Protein AF-A0A3C1IGF1-F1 (afdb_monomer_lite)

Radius of gyration: 23.0 Å; chains: 1; bounding box: 52×40×57 Å

pLDDT: mean 87.88, std 6.23, range [55.78, 95.88]

Foldseek 3Di:
DDPDDPVVVVVVVVVVVVVVVVVVVVVVVVCVVVVVVVVLLVVLQVVCVVVVNDDPPDDSVVSCVPDDFWDADPVVRDTDPPDDSSPDDPLVLQVDPVNWDADPDCPPPSRID

Sequence (113 aa):
MPVDSTPKTIFVAVALCLFCSMIVASAAVSLRPTQGANKLRDKQVNILQVAGLYEQGVDVGTVFASFEPRIVDMKTGTFTDVFDAATFDDRAAASDPELSTELKDDPALIGRQ

Structure (mmCIF, N/CA/C/O backbone):
data_AF-A0A3C1IGF1-F1
#
_entry.id   AF-A0A3C1IGF1-F1
#
loop_
_atom_site.group_PDB
_atom_site.id
_atom_site.type_symbol
_atom_site.label_atom_id
_atom_site.label_alt_id
_atom_site.label_comp_id
_atom_site.label_asym_id
_atom_site.label_entity_id
_atom_site.label_seq_id
_atom_site.pdbx_PDB_ins_code
_atom_site.Cartn_x
_atom_site.Cartn_y
_atom_site.Cartn_z
_atom_site.occupancy
_atom_site.B_iso_or_equiv
_atom_site.auth_seq_id
_atom_site.auth_comp_id
_atom_site.auth_asym_id
_atom_site.auth_atom_id
_atom_site.pdbx_PDB_model_num
ATOM 1 N N . MET A 1 1 ? 33.447 17.722 -36.309 1.00 55.78 1 MET A N 1
ATOM 2 C CA . MET A 1 1 ? 32.586 16.532 -36.492 1.00 55.78 1 MET A CA 1
ATOM 3 C C . MET A 1 1 ? 31.148 17.019 -36.575 1.00 55.78 1 MET A C 1
ATOM 5 O O . MET A 1 1 ? 30.802 17.841 -35.730 1.00 55.78 1 MET A O 1
ATOM 9 N N . PRO A 1 2 ? 30.359 16.609 -37.584 1.00 61.38 2 PRO A N 1
ATOM 10 C CA . PRO A 1 2 ? 28.977 17.060 -37.753 1.00 61.38 2 PRO A CA 1
ATOM 11 C C . PRO A 1 2 ? 28.166 16.814 -36.479 1.00 61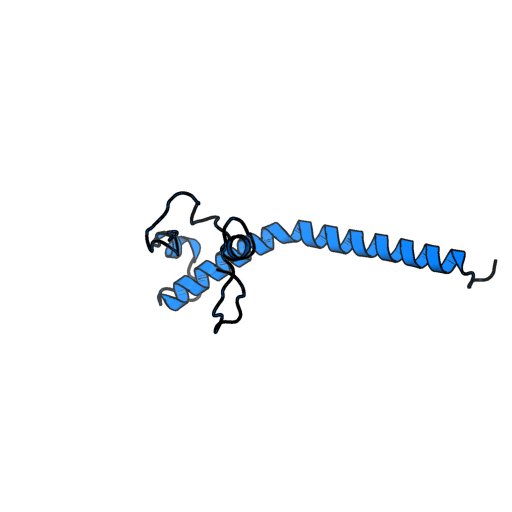.38 2 PRO A C 1
ATOM 13 O O . PRO A 1 2 ? 28.417 15.844 -35.760 1.00 61.38 2 PRO A O 1
ATOM 16 N N . VAL A 1 3 ? 27.232 17.712 -36.174 1.00 61.41 3 VAL A N 1
ATOM 17 C CA . VAL A 1 3 ? 26.367 17.586 -34.991 1.00 61.41 3 VAL A CA 1
ATOM 18 C C . VAL A 1 3 ? 25.450 16.361 -35.080 1.00 61.41 3 VAL A C 1
ATOM 20 O O . VAL A 1 3 ? 25.178 15.764 -34.041 1.00 61.41 3 VAL A O 1
ATOM 23 N N . ASP A 1 4 ? 25.126 15.930 -36.303 1.00 63.47 4 ASP A N 1
ATOM 24 C CA .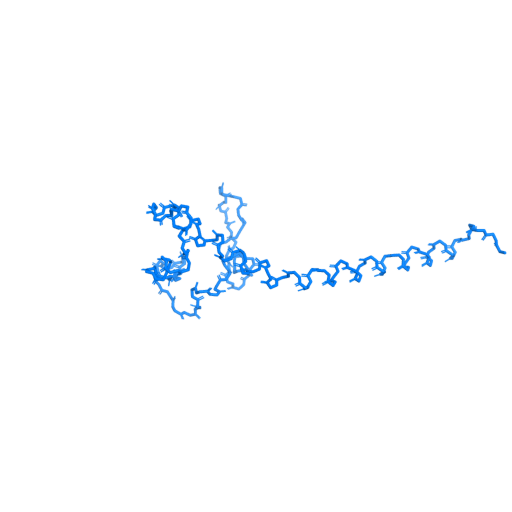 ASP A 1 4 ? 24.334 14.743 -36.623 1.00 63.47 4 ASP A CA 1
ATOM 25 C C . ASP A 1 4 ? 25.217 13.621 -37.179 1.00 63.47 4 ASP A C 1
ATOM 27 O O . ASP A 1 4 ? 25.522 13.556 -38.370 1.00 63.47 4 ASP A O 1
ATOM 31 N N . SER A 1 5 ? 25.649 12.719 -36.301 1.00 79.62 5 SER A N 1
ATOM 32 C CA . SER A 1 5 ? 26.225 11.437 -36.701 1.00 79.62 5 SER A CA 1
ATOM 33 C C . SER A 1 5 ? 25.522 10.311 -35.949 1.00 79.62 5 SER A C 1
ATOM 35 O O . SER A 1 5 ? 25.346 10.385 -34.734 1.00 79.62 5 SER A O 1
ATOM 37 N N . THR A 1 6 ? 25.134 9.248 -36.660 1.00 84.38 6 THR A N 1
ATOM 38 C CA . THR A 1 6 ? 24.439 8.071 -36.108 1.00 84.38 6 THR A CA 1
ATOM 39 C C . THR A 1 6 ? 25.028 7.549 -34.786 1.00 84.38 6 THR A C 1
ATOM 41 O O . THR A 1 6 ? 24.259 7.344 -33.845 1.00 84.38 6 THR A O 1
ATOM 44 N N . PRO A 1 7 ? 26.363 7.380 -34.634 1.00 83.62 7 PRO A N 1
ATOM 45 C CA . PRO A 1 7 ? 26.932 6.932 -33.360 1.00 83.62 7 PRO A CA 1
ATOM 46 C C . PRO A 1 7 ? 26.744 7.943 -32.220 1.00 83.62 7 PRO A C 1
ATOM 48 O O . PRO A 1 7 ? 26.546 7.542 -31.074 1.00 83.62 7 PRO A O 1
ATOM 51 N N . LYS A 1 8 ? 26.754 9.250 -32.512 1.00 84.00 8 LYS A N 1
ATOM 52 C CA . LYS A 1 8 ? 26.525 10.297 -31.510 1.00 84.00 8 LYS A CA 1
ATOM 53 C C . LYS A 1 8 ? 25.063 10.330 -31.065 1.00 84.00 8 LYS A C 1
ATOM 55 O O . LYS A 1 8 ? 24.807 10.463 -29.873 1.00 84.00 8 LYS A O 1
ATOM 60 N N . THR A 1 9 ? 24.117 10.139 -31.984 1.00 88.75 9 THR A N 1
ATOM 61 C CA . THR A 1 9 ? 22.683 10.054 -31.663 1.00 88.75 9 THR A CA 1
ATOM 62 C C . THR A 1 9 ? 22.380 8.873 -30.742 1.00 88.75 9 THR A C 1
ATOM 64 O O . THR A 1 9 ? 21.702 9.049 -29.732 1.00 88.75 9 THR A O 1
ATOM 67 N N . ILE A 1 10 ? 22.932 7.688 -31.033 1.00 91.12 10 ILE A N 1
ATOM 68 C CA . ILE A 1 10 ? 22.760 6.499 -30.180 1.00 91.12 10 ILE A CA 1
ATOM 69 C C . ILE A 1 10 ? 23.374 6.734 -28.794 1.00 91.12 10 ILE A C 1
ATOM 71 O O . ILE A 1 10 ? 22.737 6.445 -27.784 1.00 91.12 10 ILE A O 1
ATOM 75 N N . PHE A 1 11 ? 24.578 7.309 -28.729 1.00 91.69 11 PHE A N 1
ATOM 76 C CA . PHE A 1 11 ? 25.236 7.612 -27.458 1.00 91.69 11 PHE A CA 1
ATOM 77 C C . PHE A 1 11 ? 24.422 8.585 -26.592 1.00 91.69 11 PHE A C 1
ATOM 79 O O . PHE A 1 11 ? 24.220 8.329 -25.407 1.00 91.69 11 PHE A O 1
ATOM 86 N N . VAL A 1 12 ? 23.913 9.675 -27.181 1.00 92.88 12 VAL A N 1
ATOM 87 C CA . VAL A 1 12 ? 23.083 10.660 -26.466 1.00 92.88 12 VAL A CA 1
ATOM 88 C C . VAL A 1 12 ? 21.781 10.029 -25.975 1.00 92.88 12 VAL A C 1
ATOM 90 O O . VAL A 1 12 ? 21.405 10.251 -24.826 1.00 92.88 12 VAL A O 1
ATOM 93 N N . ALA A 1 13 ? 21.121 9.216 -26.804 1.00 93.31 13 ALA A N 1
ATOM 94 C CA . ALA A 1 13 ? 19.895 8.526 -26.417 1.00 93.31 13 ALA A CA 1
ATOM 95 C C . ALA A 1 13 ? 20.125 7.596 -25.215 1.00 93.31 13 ALA A C 1
ATOM 97 O O . ALA A 1 13 ? 19.410 7.694 -24.222 1.00 93.31 13 ALA A O 1
ATOM 98 N N . VAL A 1 14 ? 21.165 6.755 -25.257 1.00 94.69 14 VAL A N 1
ATOM 99 C CA . VAL A 1 14 ? 21.498 5.845 -24.149 1.00 94.69 14 VAL A CA 1
ATOM 100 C C . VAL A 1 14 ? 21.866 6.623 -22.885 1.00 94.69 14 VAL A C 1
ATOM 102 O O . VAL A 1 14 ? 21.370 6.299 -21.808 1.00 94.69 14 VAL A O 1
ATOM 105 N N . ALA A 1 15 ? 22.682 7.674 -23.001 1.00 95.31 15 ALA A N 1
ATOM 106 C CA . ALA A 1 15 ? 23.067 8.500 -21.859 1.00 95.31 15 ALA A CA 1
ATOM 107 C C . ALA A 1 15 ? 21.849 9.159 -21.190 1.00 95.31 15 ALA A C 1
ATOM 109 O O . ALA A 1 15 ? 21.727 9.127 -19.965 1.00 95.31 15 ALA A O 1
ATOM 110 N N . LEU A 1 16 ? 20.920 9.698 -21.987 1.00 95.50 16 LEU A N 1
ATOM 111 C CA . LEU A 1 16 ? 19.686 10.293 -21.480 1.00 95.50 16 LEU A CA 1
ATOM 112 C C . LEU A 1 16 ? 18.782 9.242 -20.823 1.00 95.50 16 LEU A C 1
ATOM 114 O O . LEU A 1 16 ? 18.299 9.467 -19.716 1.00 95.50 16 LEU A O 1
ATOM 118 N N . CYS A 1 17 ? 18.592 8.080 -21.457 1.00 95.44 17 CYS A N 1
ATOM 119 C CA . CYS A 1 17 ? 17.792 6.989 -20.899 1.00 95.44 17 CYS A CA 1
ATOM 120 C C . CYS A 1 17 ? 18.336 6.517 -19.546 1.00 95.44 17 CYS A C 1
ATOM 122 O O . CYS A 1 17 ? 17.569 6.365 -18.595 1.00 95.44 17 CYS A O 1
ATOM 124 N N . LEU A 1 18 ? 19.654 6.334 -19.433 1.00 95.75 18 LEU A N 1
ATOM 125 C CA . LEU A 1 18 ? 20.284 5.926 -18.17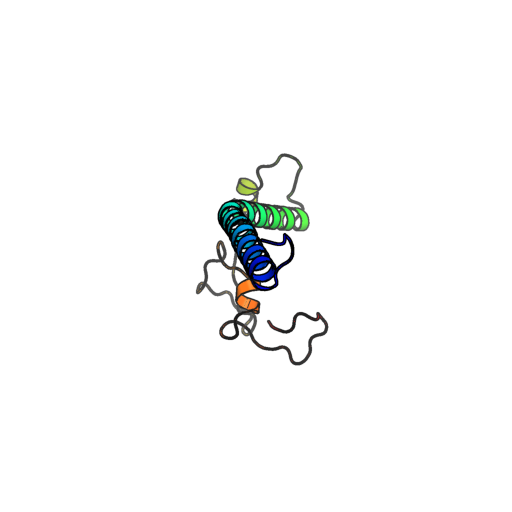9 1.00 95.75 18 LEU A CA 1
ATOM 126 C C . LEU A 1 18 ? 20.116 6.997 -17.099 1.00 95.75 18 LEU A C 1
ATOM 128 O O . LEU A 1 18 ? 19.668 6.678 -15.999 1.00 95.75 18 LEU A O 1
ATOM 132 N N . PHE A 1 19 ? 20.382 8.262 -17.425 1.00 95.88 19 PHE A N 1
ATOM 133 C CA . PHE A 1 19 ? 20.220 9.371 -16.488 1.00 95.88 19 PHE A CA 1
ATOM 134 C C . PHE A 1 19 ? 18.777 9.502 -15.979 1.00 95.88 19 PHE A C 1
ATOM 136 O O . PHE A 1 19 ? 18.540 9.548 -14.771 1.00 95.88 19 PHE A O 1
ATOM 143 N N . CYS A 1 20 ? 17.796 9.488 -16.885 1.00 94.88 20 CYS A N 1
ATOM 144 C CA . CYS A 1 20 ? 16.385 9.564 -16.519 1.00 94.88 20 CYS A CA 1
ATOM 145 C C . CYS A 1 20 ? 15.944 8.350 -15.683 1.00 94.88 20 CYS A C 1
ATOM 147 O O . CYS A 1 20 ? 15.256 8.528 -14.678 1.00 94.88 20 CYS A O 1
ATOM 149 N N . SER A 1 21 ? 16.373 7.131 -16.038 1.00 95.88 21 SER A N 1
ATOM 150 C CA . SER A 1 21 ? 16.036 5.916 -15.277 1.00 95.88 21 SER A CA 1
ATOM 151 C C . SER A 1 21 ? 16.588 5.939 -13.847 1.00 95.88 21 SER A C 1
ATOM 153 O O . SER A 1 21 ? 15.880 5.568 -12.913 1.00 95.88 21 SER A O 1
ATOM 155 N N . MET A 1 22 ? 17.809 6.450 -13.655 1.00 94.44 22 MET A N 1
ATOM 156 C CA . MET A 1 22 ? 18.441 6.592 -12.342 1.00 94.44 22 MET A CA 1
ATOM 157 C C . MET A 1 22 ? 17.658 7.554 -11.439 1.00 94.44 22 MET A C 1
ATOM 159 O O . MET A 1 22 ? 17.421 7.262 -10.263 1.00 94.44 22 MET A O 1
ATOM 163 N N . ILE A 1 23 ? 17.215 8.689 -11.986 1.00 94.88 23 ILE A N 1
ATOM 164 C CA . ILE A 1 23 ? 16.420 9.670 -11.239 1.00 94.88 23 ILE A CA 1
ATOM 165 C C . ILE A 1 23 ? 15.063 9.075 -10.845 1.00 94.88 23 ILE A C 1
ATOM 167 O O . ILE A 1 23 ? 14.685 9.141 -9.678 1.00 94.88 23 ILE A O 1
ATOM 171 N N . VAL A 1 24 ? 14.351 8.437 -11.778 1.00 92.81 24 VAL A N 1
ATOM 172 C CA . VAL A 1 24 ? 13.036 7.834 -11.492 1.00 92.81 24 VAL A CA 1
ATOM 173 C C . VAL A 1 24 ? 13.152 6.709 -10.460 1.00 92.81 24 VAL A C 1
ATOM 175 O O . VAL A 1 24 ? 12.365 6.659 -9.514 1.00 92.81 24 VAL A O 1
ATOM 178 N N . ALA A 1 25 ? 14.155 5.836 -10.592 1.00 92.94 25 ALA A N 1
ATOM 179 C CA . ALA A 1 25 ? 14.382 4.744 -9.650 1.00 92.94 25 ALA A CA 1
ATOM 180 C C . ALA A 1 25 ? 14.706 5.256 -8.236 1.00 92.94 25 ALA A C 1
ATOM 182 O O . ALA A 1 25 ? 14.155 4.748 -7.258 1.00 92.94 25 ALA A O 1
ATOM 183 N N . SER A 1 26 ? 15.552 6.286 -8.116 1.00 91.00 26 SER A N 1
ATOM 184 C CA . SER A 1 26 ? 15.910 6.857 -6.809 1.00 91.00 26 SER A CA 1
ATOM 185 C C . SER A 1 26 ? 14.717 7.524 -6.117 1.00 91.00 26 SER A C 1
ATOM 187 O O . SER A 1 26 ? 14.463 7.249 -4.941 1.00 91.00 26 SER A O 1
ATOM 189 N N . ALA A 1 27 ? 13.920 8.310 -6.848 1.00 89.12 27 ALA A N 1
ATOM 190 C CA . ALA A 1 27 ? 12.693 8.904 -6.323 1.00 89.12 27 ALA A CA 1
ATOM 191 C C . ALA A 1 27 ? 11.697 7.831 -5.850 1.00 89.12 27 ALA A C 1
ATOM 193 O O . ALA A 1 27 ? 11.152 7.928 -4.748 1.00 89.12 27 ALA A O 1
ATOM 194 N N . ALA A 1 28 ? 11.503 6.772 -6.645 1.00 87.31 28 ALA A N 1
ATOM 195 C CA . ALA A 1 28 ? 10.592 5.685 -6.305 1.00 87.31 28 ALA A CA 1
ATOM 196 C C . ALA A 1 28 ? 10.989 4.980 -5.001 1.00 87.31 28 ALA A C 1
ATOM 198 O O . ALA A 1 28 ? 10.131 4.722 -4.163 1.00 87.31 28 ALA A O 1
ATOM 199 N N . VAL A 1 29 ? 12.275 4.685 -4.793 1.00 87.88 29 VAL A N 1
ATOM 200 C CA . VAL A 1 29 ? 12.736 4.012 -3.567 1.00 87.88 29 VAL A CA 1
ATOM 201 C C . VAL A 1 29 ? 12.629 4.929 -2.350 1.00 87.88 29 VAL A C 1
ATOM 203 O O . VAL A 1 29 ? 12.170 4.486 -1.299 1.00 87.88 29 VAL A O 1
ATOM 206 N N . SER A 1 30 ? 12.979 6.211 -2.493 1.00 88.12 30 SER A N 1
ATOM 207 C CA . SER A 1 30 ? 12.928 7.1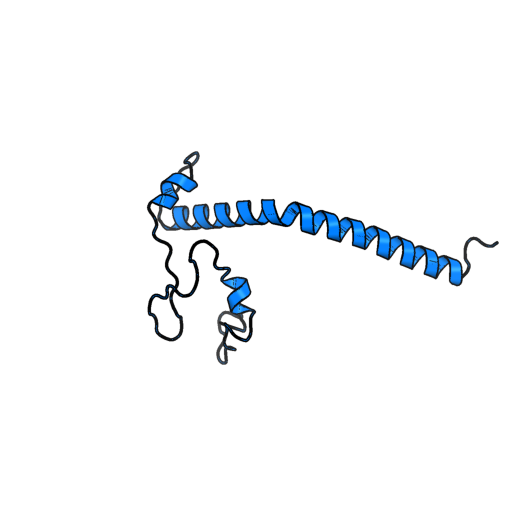67 -1.381 1.00 88.12 30 SER A CA 1
ATOM 208 C C . SER A 1 30 ? 11.505 7.456 -0.891 1.00 88.12 30 SER A C 1
ATOM 210 O O . SER A 1 30 ? 11.321 7.742 0.290 1.00 88.12 30 SER A O 1
ATOM 212 N N . LEU A 1 31 ? 10.503 7.412 -1.775 1.00 88.06 31 LEU A N 1
ATOM 213 C CA . LEU A 1 31 ? 9.109 7.735 -1.444 1.00 88.06 31 LEU A CA 1
ATOM 214 C C . LEU A 1 31 ? 8.282 6.523 -0.990 1.00 88.06 31 LEU A C 1
ATOM 216 O O . LEU A 1 31 ? 7.252 6.699 -0.344 1.00 88.06 31 LEU A O 1
ATOM 220 N N . ARG A 1 32 ? 8.714 5.290 -1.281 1.00 84.69 32 ARG A N 1
ATOM 221 C CA . ARG A 1 32 ? 8.035 4.062 -0.821 1.00 84.69 32 ARG A CA 1
ATOM 222 C C . ARG A 1 32 ? 7.675 4.049 0.675 1.00 84.69 32 ARG A C 1
ATOM 224 O O . ARG A 1 32 ? 6.525 3.727 0.970 1.00 84.69 32 ARG A O 1
ATOM 231 N N . PRO A 1 33 ? 8.569 4.395 1.624 1.00 86.38 33 PRO A N 1
ATOM 232 C CA . PRO A 1 33 ? 8.227 4.322 3.047 1.00 86.38 33 PRO A CA 1
ATOM 233 C C . PRO A 1 33 ? 7.123 5.312 3.445 1.00 86.38 33 PRO A C 1
ATOM 235 O O . PRO A 1 33 ? 6.207 4.949 4.183 1.00 86.38 33 PRO A O 1
ATOM 238 N N . THR A 1 34 ? 7.155 6.543 2.926 1.00 88.00 34 THR A N 1
ATOM 239 C CA . THR A 1 34 ? 6.126 7.551 3.228 1.00 88.00 34 THR A CA 1
ATOM 240 C C . THR A 1 34 ? 4.790 7.205 2.576 1.00 88.00 34 THR A C 1
ATOM 242 O O . THR A 1 34 ? 3.741 7.357 3.200 1.00 88.00 34 THR A O 1
ATOM 245 N N . GLN A 1 35 ? 4.815 6.660 1.357 1.00 83.69 35 GLN A N 1
ATOM 246 C CA . GLN A 1 35 ? 3.623 6.131 0.693 1.00 83.69 35 GLN A CA 1
ATOM 247 C C . GLN A 1 35 ? 2.997 4.974 1.481 1.00 83.69 35 GLN A C 1
ATOM 249 O O . GLN A 1 35 ? 1.778 4.934 1.616 1.00 83.69 35 GLN A O 1
ATOM 254 N N . GLY A 1 36 ? 3.807 4.070 2.044 1.00 85.31 36 GLY A N 1
ATOM 255 C CA . GLY A 1 36 ? 3.329 2.966 2.880 1.00 85.31 36 GLY A CA 1
ATOM 256 C C . GLY A 1 36 ? 2.606 3.448 4.139 1.00 85.31 36 GLY A C 1
ATOM 257 O O . GLY A 1 36 ? 1.479 3.028 4.402 1.00 85.31 36 GLY A O 1
ATOM 258 N N . ALA A 1 37 ? 3.205 4.392 4.870 1.00 85.56 37 ALA A N 1
ATOM 259 C CA . ALA A 1 37 ? 2.587 4.978 6.060 1.00 85.56 37 ALA A CA 1
ATOM 260 C C . ALA A 1 37 ? 1.270 5.706 5.733 1.00 85.56 37 ALA A C 1
ATOM 262 O O . ALA A 1 37 ? 0.279 5.546 6.445 1.00 85.56 37 ALA A O 1
ATOM 263 N N . ASN A 1 38 ? 1.231 6.461 4.632 1.00 87.25 38 ASN A N 1
ATOM 264 C CA . ASN A 1 38 ? 0.019 7.155 4.200 1.00 87.25 38 ASN A CA 1
ATOM 265 C C . ASN A 1 38 ? -1.067 6.183 3.718 1.00 87.25 38 ASN A C 1
ATOM 267 O O . ASN A 1 38 ? -2.226 6.369 4.070 1.00 87.25 38 ASN A O 1
ATOM 271 N N . LYS A 1 39 ? -0.704 5.118 2.986 1.00 86.62 39 LYS A N 1
ATOM 272 C CA . LYS A 1 39 ? -1.630 4.050 2.567 1.00 86.62 39 LYS A CA 1
ATOM 273 C C . LYS A 1 39 ? -2.260 3.366 3.782 1.00 86.62 39 LYS A C 1
ATOM 275 O O . LYS A 1 39 ? -3.456 3.099 3.770 1.00 86.62 39 LYS A O 1
ATOM 280 N N . LEU A 1 40 ? -1.480 3.103 4.834 1.00 86.31 40 LEU A N 1
ATOM 281 C CA . LEU A 1 40 ? -2.002 2.520 6.071 1.00 86.31 40 LEU A CA 1
ATOM 282 C C . LEU A 1 40 ? -2.976 3.471 6.778 1.00 86.31 40 LEU A C 1
ATOM 284 O O . LEU A 1 40 ? -4.065 3.047 7.159 1.00 86.31 40 LEU A O 1
ATOM 288 N N . ARG A 1 41 ? -2.623 4.756 6.908 1.00 88.19 41 ARG A N 1
ATOM 289 C CA . ARG A 1 41 ? -3.521 5.760 7.502 1.00 88.19 41 ARG A CA 1
ATOM 290 C C . ARG A 1 41 ? -4.815 5.909 6.710 1.00 88.19 41 ARG A C 1
ATOM 292 O O . ARG A 1 41 ? -5.879 5.961 7.312 1.00 88.19 41 ARG A O 1
ATOM 299 N N . ASP A 1 42 ? -4.732 5.934 5.385 1.00 89.50 42 ASP A N 1
ATOM 300 C CA . ASP A 1 42 ? -5.899 6.008 4.505 1.00 89.50 42 ASP A CA 1
ATOM 301 C C . ASP A 1 42 ? -6.813 4.782 4.669 1.00 89.50 42 ASP A C 1
ATOM 303 O O . ASP A 1 42 ? -8.019 4.929 4.858 1.00 89.50 42 ASP A O 1
ATOM 307 N N . LYS A 1 43 ? -6.242 3.567 4.728 1.00 88.06 43 LYS A N 1
ATOM 308 C CA . LYS A 1 43 ? -6.995 2.342 5.058 1.00 88.06 43 LYS A CA 1
ATOM 309 C C . LYS A 1 43 ? -7.731 2.479 6.398 1.00 88.06 43 LYS A C 1
ATOM 311 O O . LYS A 1 43 ? -8.925 2.201 6.463 1.00 88.06 43 LYS A O 1
ATOM 316 N N . GLN A 1 44 ? -7.048 2.934 7.450 1.00 89.62 44 GLN A N 1
ATOM 317 C CA . GLN A 1 44 ? -7.653 3.115 8.776 1.00 89.62 44 GLN A CA 1
ATOM 318 C C . GLN A 1 44 ? -8.773 4.163 8.761 1.00 89.62 44 GLN A C 1
ATOM 320 O O . GLN A 1 44 ? -9.844 3.908 9.302 1.00 89.62 44 GLN A O 1
ATOM 325 N N . VAL A 1 45 ? -8.567 5.307 8.099 1.00 90.69 45 VAL A N 1
ATOM 326 C CA . VAL A 1 45 ? -9.597 6.346 7.935 1.00 90.69 45 VAL A CA 1
ATOM 327 C C . VAL A 1 45 ? -10.832 5.783 7.241 1.00 90.69 45 VAL A C 1
ATOM 329 O O . VAL A 1 45 ? -11.935 5.959 7.748 1.00 90.69 45 VAL A O 1
ATOM 332 N N . ASN A 1 46 ? -10.658 5.069 6.128 1.00 91.19 46 ASN A N 1
ATOM 333 C CA . ASN A 1 46 ? -11.771 4.481 5.386 1.00 91.19 46 ASN A CA 1
ATOM 334 C C . ASN A 1 46 ? -12.543 3.454 6.232 1.00 91.19 46 ASN A C 1
ATOM 336 O O . ASN A 1 46 ? -13.772 3.460 6.231 1.00 91.19 46 ASN A O 1
ATOM 340 N N . ILE A 1 47 ? -11.847 2.620 7.015 1.00 89.19 47 ILE A N 1
ATOM 341 C CA . ILE A 1 47 ? -12.492 1.677 7.945 1.00 89.19 47 ILE A CA 1
ATOM 342 C C . ILE A 1 47 ? -13.306 2.432 9.005 1.00 89.19 47 ILE A C 1
ATOM 344 O O . ILE A 1 47 ? -14.469 2.099 9.233 1.00 89.19 47 ILE A O 1
ATOM 348 N N . LEU A 1 48 ? -12.734 3.475 9.618 1.00 89.81 48 LEU A N 1
ATOM 349 C CA . LEU A 1 48 ? -13.438 4.289 10.613 1.00 89.81 48 LEU A CA 1
ATOM 350 C C . LEU A 1 48 ? -14.650 5.015 10.016 1.00 89.81 48 LEU A C 1
ATOM 352 O O . LEU A 1 48 ? -15.678 5.123 10.680 1.00 89.81 48 LEU A O 1
ATOM 356 N N . GLN A 1 49 ? -14.559 5.488 8.771 1.00 90.56 49 GLN A N 1
ATOM 357 C CA . GLN A 1 49 ? -15.673 6.130 8.071 1.00 90.56 49 GLN A CA 1
ATOM 358 C C . GLN A 1 49 ? -16.827 5.156 7.834 1.00 90.56 49 GLN A C 1
ATOM 360 O O . GLN A 1 49 ? -17.972 5.492 8.128 1.00 90.56 49 GLN A O 1
ATOM 365 N N . VAL A 1 50 ? -16.535 3.938 7.365 1.00 90.31 50 VAL A N 1
ATOM 366 C CA . VAL A 1 50 ? -17.554 2.896 7.156 1.00 90.31 50 VAL A CA 1
ATOM 367 C C . VAL A 1 50 ? -18.176 2.450 8.482 1.00 90.31 50 VAL A C 1
ATOM 369 O O . VAL A 1 50 ? -19.377 2.198 8.541 1.00 90.31 50 VAL A O 1
ATOM 372 N N . ALA A 1 51 ? -17.390 2.408 9.560 1.00 88.81 51 ALA A N 1
ATOM 373 C CA . ALA A 1 51 ? -17.878 2.111 10.905 1.00 88.81 51 ALA A CA 1
ATOM 374 C C . ALA A 1 51 ? -18.634 3.283 11.570 1.00 88.81 51 ALA A C 1
ATOM 376 O O . ALA A 1 51 ? -19.206 3.099 12.642 1.00 88.81 51 ALA A O 1
ATOM 377 N N . GLY A 1 52 ? -18.632 4.482 10.973 1.00 88.25 52 GLY A N 1
ATOM 378 C CA . GLY A 1 52 ? -19.253 5.682 11.545 1.00 88.25 52 GLY A CA 1
ATOM 379 C C . GLY A 1 52 ? -18.508 6.279 12.747 1.00 88.25 52 GLY A C 1
ATOM 380 O O . GLY A 1 52 ? -19.094 7.049 13.500 1.00 88.25 52 GLY A O 1
ATOM 381 N N . LEU A 1 53 ? -17.232 5.929 12.937 1.00 85.94 53 LEU A N 1
ATOM 382 C CA . LEU A 1 53 ? -16.378 6.363 14.055 1.00 85.94 53 LEU A CA 1
ATOM 383 C C . LEU A 1 53 ? -15.332 7.413 13.644 1.00 85.94 53 LEU A C 1
ATOM 385 O O . LEU A 1 53 ? -14.435 7.744 14.419 1.00 85.94 53 LEU A O 1
ATOM 389 N N . TYR A 1 54 ? -15.404 7.908 12.408 1.00 87.31 54 TYR A N 1
ATOM 390 C CA . TYR A 1 54 ? -14.513 8.952 11.916 1.00 87.31 54 TYR A CA 1
ATOM 391 C C . TYR A 1 54 ? -15.101 10.345 12.160 1.00 87.31 54 TYR A C 1
ATOM 393 O O . TYR A 1 54 ? -16.157 10.681 11.626 1.00 87.31 54 TYR A O 1
ATOM 401 N N . GLU A 1 55 ? -14.361 11.185 12.881 1.00 85.38 55 GLU A N 1
ATOM 402 C CA . GLU A 1 55 ? -14.650 12.611 13.040 1.00 85.38 55 GLU A CA 1
ATOM 403 C C . GLU A 1 55 ? -13.453 13.453 12.573 1.00 85.38 55 GLU A C 1
ATOM 405 O O . GLU A 1 55 ? -12.297 13.027 12.638 1.00 85.38 55 GLU A O 1
ATOM 410 N N . GLN A 1 56 ? -13.700 14.671 12.085 1.00 82.69 56 GLN A N 1
ATOM 411 C CA . GLN A 1 56 ? -12.602 15.546 11.668 1.00 82.69 56 GLN A CA 1
ATOM 412 C C . GLN A 1 56 ? -11.739 15.939 12.874 1.00 82.69 56 GLN A C 1
ATOM 414 O O . GLN A 1 56 ? -12.232 16.500 13.847 1.00 82.69 56 GLN A O 1
ATOM 419 N N . GLY A 1 57 ? -10.432 15.685 12.779 1.00 82.00 57 GLY A N 1
ATOM 420 C CA . GLY A 1 57 ? -9.456 16.055 13.808 1.00 82.00 57 GLY A CA 1
ATOM 421 C C . GLY A 1 57 ? -9.178 14.983 14.865 1.00 82.00 57 GLY A C 1
ATOM 422 O O . GLY A 1 57 ? -8.339 15.221 15.731 1.00 82.00 57 GLY A O 1
ATOM 423 N N . VAL A 1 58 ? -9.813 13.807 14.793 1.00 84.81 58 VAL A N 1
ATOM 424 C CA . VAL A 1 58 ? -9.475 12.688 15.690 1.00 84.81 58 VAL A CA 1
ATOM 425 C C . VAL A 1 58 ? -8.144 12.049 15.312 1.00 84.81 58 VAL A C 1
ATOM 427 O O . VAL A 1 58 ? -7.782 11.958 14.134 1.00 84.81 58 VAL A O 1
ATOM 430 N N . ASP A 1 59 ? -7.424 11.550 16.316 1.00 87.06 59 ASP A N 1
ATOM 431 C CA . ASP A 1 59 ? -6.257 10.714 16.066 1.00 87.06 59 ASP A CA 1
ATOM 432 C C . ASP A 1 59 ? -6.707 9.306 15.665 1.00 87.06 59 ASP A C 1
ATOM 434 O O . ASP A 1 59 ? -6.970 8.442 16.505 1.00 87.06 59 ASP A O 1
ATOM 438 N N . VAL A 1 60 ? -6.770 9.089 14.352 1.00 86.88 60 VAL A N 1
ATOM 439 C CA . VAL A 1 60 ? -7.112 7.818 13.700 1.00 86.88 60 VAL A CA 1
ATOM 440 C C . VAL A 1 60 ? -6.390 6.634 14.341 1.00 86.88 60 VAL A C 1
ATOM 442 O O . VAL A 1 60 ? -7.010 5.594 14.532 1.00 86.88 60 VAL A O 1
ATOM 445 N N . GLY A 1 61 ? -5.114 6.784 14.719 1.00 85.06 61 GLY A N 1
ATOM 446 C CA . GLY A 1 61 ? -4.343 5.689 15.308 1.00 85.06 61 GLY A CA 1
ATOM 447 C C . GLY A 1 61 ? -4.899 5.229 16.656 1.00 85.06 61 GLY A C 1
ATOM 448 O O . GLY A 1 61 ? -4.950 4.033 16.925 1.00 85.06 61 GLY A O 1
ATOM 449 N N . THR A 1 62 ? -5.370 6.167 17.481 1.00 85.94 62 THR A N 1
ATOM 450 C CA . THR A 1 62 ? -5.944 5.858 18.802 1.00 85.94 62 THR A CA 1
ATOM 451 C C . THR A 1 62 ? -7.320 5.219 18.694 1.00 85.94 62 THR A C 1
ATOM 453 O O . THR A 1 62 ? -7.592 4.232 19.370 1.00 85.94 62 THR A O 1
ATOM 456 N N . VAL A 1 63 ? -8.174 5.733 17.806 1.00 86.31 63 VAL A N 1
ATOM 457 C CA . VAL A 1 63 ? -9.525 5.195 17.604 1.00 86.31 63 VAL A CA 1
ATOM 458 C C . VAL A 1 63 ? -9.441 3.805 16.978 1.00 86.31 63 VAL A C 1
ATOM 460 O O . VAL A 1 63 ? -10.125 2.878 17.412 1.00 86.31 63 VAL A O 1
ATOM 463 N N . PHE A 1 64 ? -8.536 3.628 16.013 1.00 87.81 64 PHE A N 1
ATOM 464 C CA . PHE A 1 64 ? -8.306 2.343 15.365 1.00 87.81 64 PHE A CA 1
ATOM 465 C C . PHE A 1 64 ? -7.723 1.287 16.317 1.00 87.81 64 PHE A C 1
ATOM 467 O O . PHE A 1 64 ? -7.931 0.103 16.089 1.00 87.81 64 PHE A O 1
ATOM 474 N N . ALA A 1 65 ? -7.069 1.674 17.418 1.00 86.75 65 ALA A N 1
ATOM 475 C CA . ALA A 1 65 ? -6.563 0.724 18.416 1.00 86.75 65 ALA A CA 1
ATOM 476 C C . ALA A 1 65 ? -7.670 -0.088 19.120 1.00 86.75 65 ALA A C 1
ATOM 478 O O . ALA A 1 65 ? -7.378 -1.101 19.747 1.00 86.75 65 ALA A O 1
ATOM 479 N N . SER A 1 66 ? -8.933 0.345 19.020 1.00 85.56 66 SER A N 1
ATOM 480 C CA . SER A 1 66 ? -10.091 -0.423 19.499 1.00 85.56 66 SER A CA 1
ATOM 481 C C . SER A 1 66 ? -10.525 -1.550 18.551 1.00 85.56 66 SER A C 1
ATOM 483 O O . SER A 1 66 ? -11.335 -2.392 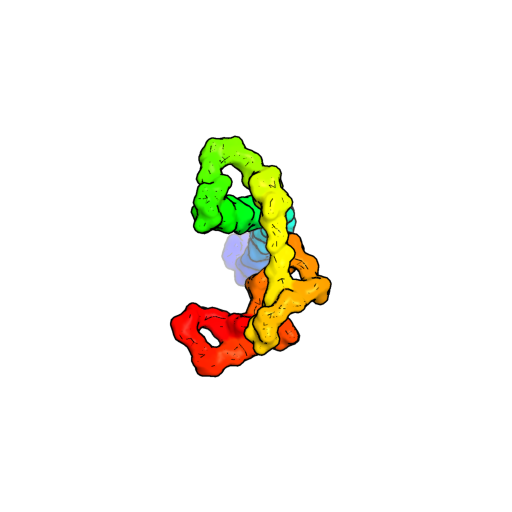18.936 1.00 85.56 66 SER A O 1
ATOM 485 N N . PHE A 1 67 ? -10.000 -1.578 17.325 1.00 87.00 67 PHE A N 1
ATOM 486 C CA . PHE A 1 67 ? -10.286 -2.617 16.345 1.00 87.00 67 PHE A CA 1
ATOM 487 C C . PHE A 1 67 ? -9.311 -3.782 16.494 1.00 87.00 67 PHE A C 1
ATOM 489 O O . PHE A 1 67 ? -8.126 -3.591 16.760 1.00 87.00 67 PHE A O 1
ATOM 496 N N . GLU A 1 68 ? -9.810 -4.991 16.247 1.00 88.81 68 GLU A N 1
ATOM 497 C CA . GLU A 1 68 ? -9.006 -6.210 16.169 1.00 88.81 68 GLU A CA 1
ATOM 498 C C . GLU A 1 68 ? -8.926 -6.666 14.702 1.00 88.81 68 GLU A C 1
ATOM 500 O O . GLU A 1 68 ? -9.896 -7.216 14.171 1.00 88.81 68 GLU A O 1
ATOM 505 N N . PRO A 1 69 ? -7.802 -6.423 14.004 1.00 89.69 69 PRO A N 1
ATOM 506 C CA . PRO A 1 69 ? -7.598 -6.926 12.652 1.00 89.69 69 PRO A CA 1
ATOM 507 C C . PRO A 1 69 ? -7.464 -8.452 12.666 1.00 89.69 69 PRO A C 1
ATOM 509 O O . PRO A 1 69 ? -6.692 -9.001 13.449 1.00 89.69 69 PRO A O 1
ATOM 512 N N . ARG A 1 70 ? -8.184 -9.145 11.778 1.00 91.25 70 ARG A N 1
ATOM 513 C CA . ARG A 1 70 ? -8.125 -10.607 11.629 1.00 91.25 70 ARG A CA 1
ATOM 514 C C . ARG A 1 70 ? -8.022 -10.989 10.163 1.00 91.25 70 ARG A C 1
ATOM 516 O O . ARG A 1 70 ? -8.630 -10.344 9.312 1.00 91.25 70 ARG A O 1
ATOM 523 N N . ILE A 1 71 ? -7.274 -12.052 9.882 1.00 91.75 71 ILE A N 1
ATOM 524 C CA . ILE A 1 71 ? -7.160 -12.627 8.541 1.00 91.75 71 ILE A CA 1
ATOM 525 C C . ILE A 1 71 ? -8.059 -13.852 8.466 1.00 91.75 71 ILE A C 1
ATOM 527 O O . ILE A 1 71 ? -8.121 -14.649 9.402 1.00 91.75 71 ILE A O 1
ATOM 531 N N . VAL A 1 72 ? -8.763 -13.988 7.348 1.00 91.75 72 VAL A N 1
ATOM 532 C CA . VAL A 1 72 ? -9.668 -15.102 7.069 1.00 91.75 72 VAL A CA 1
ATOM 533 C C . VAL A 1 72 ? -9.133 -15.866 5.868 1.00 91.75 72 VAL A C 1
ATOM 535 O O . VAL A 1 72 ? -8.794 -15.264 4.851 1.00 91.75 72 VAL A O 1
ATOM 538 N N . ASP A 1 73 ? -9.084 -17.190 5.972 1.00 90.12 73 ASP A N 1
ATOM 539 C CA . ASP A 1 73 ? -8.874 -18.056 4.816 1.00 90.12 73 ASP A CA 1
ATOM 540 C C . ASP A 1 73 ? -10.163 -18.084 3.981 1.00 90.12 73 ASP A C 1
ATOM 542 O O . ASP A 1 73 ? -11.215 -18.524 4.445 1.00 90.12 73 ASP A O 1
ATOM 546 N N . MET A 1 74 ? -10.089 -17.602 2.739 1.00 87.25 74 MET A N 1
ATOM 547 C CA . MET A 1 74 ? -11.240 -17.510 1.834 1.00 87.25 74 MET A CA 1
ATOM 548 C C . MET A 1 74 ? -11.800 -18.878 1.410 1.00 87.25 74 MET A C 1
ATOM 550 O O . MET A 1 74 ? -12.957 -18.955 0.999 1.00 87.25 74 MET A O 1
ATOM 554 N N . LYS A 1 75 ? -11.022 -19.966 1.511 1.00 86.69 75 LYS A N 1
ATOM 555 C CA . LYS A 1 75 ? -11.472 -21.327 1.172 1.00 86.69 75 LYS A CA 1
ATOM 556 C C . LYS A 1 75 ? -12.264 -21.960 2.307 1.00 86.69 75 LYS A C 1
ATOM 558 O O . LYS A 1 75 ? -13.263 -22.627 2.053 1.00 86.69 75 LYS A O 1
ATOM 563 N N . THR A 1 76 ? -11.806 -21.792 3.546 1.00 89.25 76 THR A N 1
ATOM 564 C CA . THR A 1 76 ? -12.429 -22.422 4.724 1.00 89.25 76 THR A CA 1
ATOM 565 C C . THR A 1 76 ? -13.397 -21.494 5.456 1.00 89.25 76 THR A C 1
ATOM 567 O O . THR A 1 76 ? -14.241 -21.971 6.212 1.00 89.25 76 THR A O 1
ATOM 570 N N . GLY A 1 77 ? -13.278 -20.178 5.259 1.00 90.94 77 GLY A N 1
ATOM 571 C CA . GLY A 1 77 ? -14.018 -19.153 5.994 1.00 90.94 77 GLY A CA 1
ATOM 572 C C . GLY A 1 77 ? -13.570 -18.991 7.450 1.00 90.94 77 GLY A C 1
ATOM 573 O O . GLY A 1 77 ? -14.267 -18.349 8.234 1.00 90.94 77 GLY A O 1
ATOM 574 N N . THR A 1 78 ? -12.440 -19.584 7.843 1.00 92.31 78 THR A N 1
ATOM 575 C CA . THR A 1 78 ? -11.947 -19.554 9.227 1.00 92.31 78 THR A CA 1
ATOM 576 C C . THR A 1 78 ? -10.851 -18.516 9.409 1.00 92.31 78 THR A C 1
ATOM 578 O O . THR A 1 78 ? -10.066 -18.263 8.495 1.00 92.31 78 THR A O 1
ATOM 581 N N . PHE A 1 79 ? -10.750 -17.955 10.615 1.00 93.31 79 PHE A N 1
ATOM 582 C CA . PHE A 1 79 ? -9.620 -17.099 10.958 1.00 93.31 79 PHE A CA 1
ATOM 583 C C . PHE A 1 79 ? -8.304 -17.879 10.930 1.00 93.31 79 PHE A C 1
ATOM 585 O O . PHE A 1 79 ? -8.259 -19.048 11.317 1.00 93.31 79 PHE A O 1
ATOM 592 N N . THR A 1 80 ? -7.246 -17.214 10.481 1.00 89.06 80 THR A N 1
ATOM 593 C CA . THR A 1 80 ? -5.887 -17.749 10.442 1.00 89.06 80 THR A CA 1
ATOM 594 C C . THR A 1 80 ? -4.916 -16.745 11.045 1.00 89.06 80 THR A C 1
ATOM 596 O O . THR A 1 80 ? -5.027 -15.544 10.803 1.00 89.06 80 THR A O 1
ATOM 599 N N . ASP A 1 81 ? -3.951 -17.257 11.805 1.00 88.38 81 ASP A N 1
ATOM 600 C CA . ASP A 1 81 ? -2.885 -16.470 12.434 1.00 88.38 81 ASP A CA 1
ATOM 601 C C . ASP A 1 81 ? -1.528 -16.716 11.743 1.00 88.38 81 ASP A C 1
ATOM 603 O O . ASP A 1 81 ? -0.473 -16.363 12.264 1.00 88.38 81 ASP A O 1
ATOM 607 N N . VAL A 1 82 ? -1.539 -17.357 10.563 1.00 87.00 82 VAL A N 1
ATOM 608 C CA . VAL A 1 82 ? -0.328 -17.645 9.767 1.00 87.00 82 VAL A CA 1
ATOM 609 C C . VAL A 1 82 ? 0.362 -16.357 9.310 1.00 87.00 82 VAL A C 1
ATOM 611 O O . VAL A 1 82 ? 1.585 -16.317 9.190 1.00 87.00 82 VAL A O 1
ATOM 614 N N . PHE A 1 83 ? -0.420 -15.307 9.071 1.00 87.50 83 PHE A N 1
ATOM 615 C CA . PHE A 1 83 ? 0.064 -13.996 8.663 1.00 87.50 83 PHE A CA 1
ATOM 616 C C . PHE A 1 83 ? -0.310 -12.951 9.713 1.00 87.50 83 PHE A C 1
ATOM 618 O O . PHE A 1 83 ? -1.323 -13.069 10.400 1.00 87.50 83 PHE A O 1
ATOM 625 N N . ASP A 1 84 ? 0.496 -11.900 9.808 1.00 86.19 84 ASP A N 1
ATOM 626 C CA . ASP A 1 84 ? 0.193 -10.763 10.667 1.00 86.19 84 ASP A CA 1
ATOM 627 C C . ASP A 1 84 ? -0.806 -9.823 9.979 1.00 86.19 84 ASP A C 1
ATOM 629 O O . ASP A 1 84 ? -0.518 -9.218 8.944 1.00 86.19 84 ASP A O 1
ATOM 633 N N . ALA A 1 85 ? -1.981 -9.670 10.587 1.00 85.00 85 ALA A N 1
ATOM 634 C CA . ALA A 1 85 ? -3.054 -8.816 10.094 1.00 85.00 85 ALA A CA 1
ATOM 635 C C . ALA A 1 85 ? -2.658 -7.333 9.978 1.00 85.00 85 ALA A C 1
ATOM 637 O O . ALA A 1 85 ? -3.246 -6.611 9.173 1.00 85.00 85 ALA A O 1
ATOM 638 N N . ALA A 1 86 ? -1.663 -6.868 10.742 1.00 81.75 86 ALA A N 1
ATOM 639 C CA . ALA A 1 86 ? -1.197 -5.485 10.672 1.00 81.75 86 ALA A CA 1
ATOM 640 C C . ALA A 1 86 ? -0.319 -5.203 9.441 1.00 81.75 86 ALA A C 1
ATOM 642 O O . ALA A 1 86 ? -0.250 -4.060 8.983 1.00 81.75 86 ALA A O 1
ATOM 643 N N . THR A 1 87 ? 0.356 -6.224 8.907 1.00 82.94 87 THR A N 1
ATOM 644 C CA . THR A 1 87 ? 1.351 -6.077 7.831 1.00 82.94 87 THR A CA 1
ATOM 645 C C . THR A 1 87 ? 0.981 -6.796 6.537 1.00 82.94 87 THR A C 1
ATOM 647 O O . THR A 1 87 ? 1.628 -6.573 5.513 1.00 82.94 87 THR A O 1
ATOM 650 N N . PHE A 1 88 ? -0.072 -7.611 6.548 1.00 87.44 88 PHE A N 1
ATOM 651 C CA . PHE A 1 88 ? -0.537 -8.345 5.379 1.00 87.44 88 PHE A CA 1
ATOM 652 C C . PHE A 1 88 ? -0.956 -7.410 4.228 1.00 87.44 88 PHE A C 1
ATOM 654 O O . PHE A 1 88 ? -1.809 -6.531 4.389 1.00 87.44 88 PHE A O 1
ATOM 661 N N . ASP A 1 89 ? -0.361 -7.608 3.044 1.00 87.06 89 ASP A N 1
ATOM 662 C CA . ASP A 1 89 ? -0.769 -6.933 1.807 1.00 87.06 89 ASP A CA 1
ATOM 663 C C . ASP A 1 89 ? -1.656 -7.871 0.982 1.00 87.06 89 ASP A C 1
ATOM 665 O O . ASP A 1 89 ? -1.195 -8.780 0.291 1.00 87.06 89 ASP A O 1
ATOM 669 N N . ASP A 1 90 ? -2.952 -7.596 1.063 1.00 86.56 90 ASP A N 1
ATOM 670 C CA . ASP A 1 90 ? -4.031 -8.287 0.372 1.00 86.56 90 ASP A CA 1
ATOM 671 C C . ASP A 1 90 ? -3.847 -8.315 -1.152 1.00 86.56 90 ASP A C 1
ATOM 673 O O . ASP A 1 90 ? -4.090 -9.331 -1.802 1.00 86.56 90 ASP A O 1
ATOM 677 N N . ARG A 1 91 ? -3.352 -7.221 -1.739 1.00 86.75 91 ARG A N 1
ATOM 678 C CA . ARG A 1 91 ? -3.177 -7.114 -3.196 1.00 86.75 91 ARG A CA 1
ATOM 679 C C . ARG A 1 91 ? -1.953 -7.874 -3.681 1.00 86.75 91 ARG A C 1
ATOM 681 O O . ARG A 1 91 ? -1.983 -8.451 -4.768 1.00 86.75 91 ARG A O 1
ATOM 688 N N . ALA A 1 92 ? -0.880 -7.852 -2.892 1.00 87.94 92 ALA A N 1
ATOM 689 C CA . ALA A 1 92 ? 0.305 -8.646 -3.184 1.00 87.94 92 ALA A CA 1
ATOM 690 C C . ALA A 1 92 ? -0.024 -10.144 -3.118 1.00 87.94 92 ALA A C 1
ATOM 692 O O . ALA A 1 92 ? 0.322 -10.870 -4.046 1.00 87.94 92 ALA A O 1
ATOM 693 N N . ALA A 1 93 ? -0.767 -10.576 -2.092 1.00 89.12 93 ALA A N 1
ATOM 694 C CA . ALA A 1 93 ? -1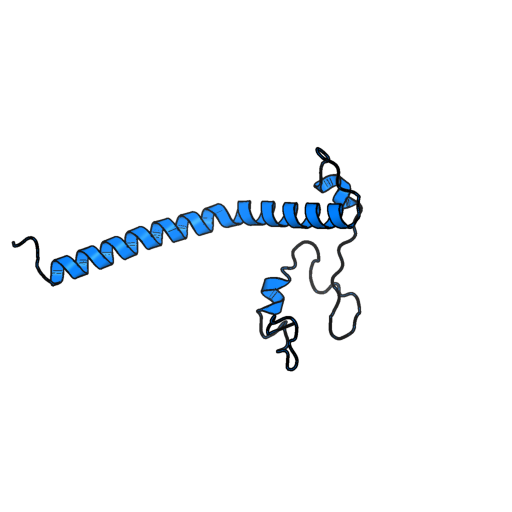.196 -11.965 -1.940 1.00 89.12 93 ALA A CA 1
ATOM 695 C C . ALA A 1 93 ? -2.087 -12.438 -3.102 1.00 89.12 93 ALA A C 1
ATOM 697 O O . ALA A 1 93 ? -1.837 -13.499 -3.665 1.00 89.12 93 ALA A O 1
ATOM 698 N N . ALA A 1 94 ? -3.056 -11.624 -3.538 1.00 89.06 94 ALA A N 1
ATOM 699 C CA . ALA A 1 94 ? -3.915 -11.953 -4.682 1.00 89.06 94 ALA A CA 1
ATOM 700 C C . ALA A 1 94 ? -3.147 -12.076 -6.016 1.00 89.06 94 ALA A C 1
ATOM 702 O O . ALA A 1 94 ? -3.594 -12.752 -6.941 1.00 89.06 94 ALA A O 1
ATOM 703 N N . SER A 1 95 ? -1.988 -11.419 -6.129 1.00 88.00 95 SER A N 1
ATOM 704 C CA . SER A 1 95 ? -1.142 -11.472 -7.329 1.00 88.00 95 SER A CA 1
ATOM 705 C C . SER A 1 95 ? -0.157 -12.648 -7.320 1.00 88.00 95 SER A C 1
ATOM 707 O O . SER A 1 95 ? 0.399 -12.978 -8.367 1.00 88.00 95 SER A O 1
ATOM 709 N N . ASP A 1 96 ? 0.081 -13.266 -6.161 1.00 90.44 96 ASP A N 1
ATOM 710 C CA . ASP A 1 96 ? 1.026 -14.368 -5.989 1.00 90.44 96 ASP A CA 1
ATOM 711 C C . ASP A 1 96 ? 0.360 -15.712 -6.344 1.00 90.44 96 ASP A C 1
ATOM 713 O O . ASP A 1 96 ? -0.638 -16.078 -5.717 1.00 90.44 96 ASP A O 1
ATOM 717 N N . PRO A 1 97 ? 0.870 -16.483 -7.324 1.00 88.69 97 PRO A N 1
ATOM 718 C CA . PRO A 1 97 ? 0.307 -17.782 -7.690 1.00 88.69 97 PRO A CA 1
ATOM 719 C C . PRO A 1 97 ? 0.278 -18.823 -6.563 1.00 88.69 97 PRO A C 1
ATOM 721 O O . PRO A 1 97 ? -0.518 -19.757 -6.649 1.00 88.69 97 PRO A O 1
ATOM 724 N N . GLU A 1 98 ? 1.129 -18.700 -5.540 1.00 88.75 98 GLU A N 1
ATOM 725 C CA . GLU A 1 98 ? 1.152 -19.628 -4.400 1.00 88.75 98 GLU A CA 1
ATOM 726 C C . GLU A 1 98 ? 0.078 -19.298 -3.355 1.00 88.75 98 GLU A C 1
ATOM 728 O O . GLU A 1 98 ? -0.431 -20.196 -2.682 1.00 88.75 98 GLU A O 1
ATOM 733 N N . LEU A 1 99 ? -0.296 -18.020 -3.243 1.00 87.06 99 LEU A N 1
ATOM 734 C CA . LEU A 1 99 ? -1.271 -17.525 -2.266 1.00 87.06 99 LEU A CA 1
ATOM 735 C C . LEU A 1 99 ? -2.655 -17.252 -2.871 1.00 87.06 99 LEU A C 1
ATOM 737 O O . LEU A 1 99 ? -3.601 -17.024 -2.121 1.00 87.06 99 LEU A O 1
ATOM 741 N N . SER A 1 100 ? -2.790 -17.324 -4.199 1.00 90.88 100 SER A N 1
ATOM 742 C CA . SER A 1 100 ? -4.026 -17.031 -4.933 1.00 90.88 100 SER A CA 1
ATOM 743 C C . SER A 1 100 ? -4.428 -18.138 -5.906 1.00 90.88 100 SER A C 1
ATOM 745 O O . SER A 1 100 ? -3.615 -18.896 -6.437 1.00 90.88 100 SER A O 1
ATOM 747 N N . THR A 1 101 ? -5.715 -18.194 -6.215 1.00 90.06 101 THR A N 1
ATOM 748 C CA . THR A 1 101 ? -6.325 -19.100 -7.187 1.00 90.06 101 THR A CA 1
ATOM 749 C C . THR A 1 101 ? -6.905 -18.299 -8.351 1.00 90.06 101 THR A C 1
ATOM 751 O O . THR A 1 101 ? -7.490 -17.237 -8.164 1.00 90.06 101 THR A O 1
ATOM 754 N N . GLU A 1 102 ? -6.759 -18.811 -9.574 1.00 91.50 102 GLU A N 1
ATOM 755 C CA . GLU A 1 102 ? -7.371 -18.199 -10.757 1.00 91.50 102 GLU A CA 1
ATOM 756 C C . GLU A 1 102 ? -8.892 -18.367 -10.740 1.00 91.50 102 GLU A C 1
ATOM 758 O O . GLU A 1 102 ? -9.408 -19.456 -10.456 1.00 91.50 102 GLU A O 1
ATOM 763 N N . LEU A 1 103 ? -9.609 -17.293 -11.058 1.00 89.12 103 LEU A N 1
ATOM 764 C CA . LEU A 1 103 ? -11.062 -17.302 -11.115 1.00 89.12 103 LEU A CA 1
ATOM 765 C C . LEU A 1 103 ? -11.540 -17.855 -12.455 1.00 89.12 103 LEU A C 1
ATOM 767 O O . LEU A 1 103 ? -11.152 -17.385 -13.520 1.00 89.12 103 LEU A O 1
ATOM 771 N N . LYS A 1 104 ? -12.424 -18.855 -12.401 1.00 90.50 104 LYS A N 1
ATOM 772 C CA . LYS A 1 104 ? -13.128 -19.352 -13.595 1.00 90.50 104 LYS A CA 1
ATOM 773 C C . LYS A 1 104 ? -14.338 -18.497 -13.952 1.00 90.50 104 LYS A C 1
ATOM 775 O O . LYS A 1 104 ? -14.649 -18.348 -15.127 1.00 90.50 104 LYS A O 1
ATOM 780 N N . ASP A 1 105 ? -15.025 -17.997 -12.932 1.00 92.12 105 ASP A N 1
ATOM 781 C CA . ASP A 1 105 ? -16.149 -17.078 -13.050 1.00 92.12 105 ASP A CA 1
ATOM 782 C C . ASP A 1 105 ? -15.755 -15.789 -12.333 1.00 92.12 105 ASP A C 1
ATOM 784 O O . ASP A 1 105 ? -15.523 -15.796 -11.122 1.00 92.12 105 ASP A O 1
ATOM 788 N N . ASP A 1 106 ? -15.581 -14.719 -13.106 1.00 91.62 106 ASP A N 1
ATOM 789 C CA . ASP A 1 106 ? -15.005 -13.457 -12.645 1.00 91.62 106 ASP A CA 1
ATOM 790 C C . ASP A 1 106 ? -15.916 -12.266 -12.988 1.00 91.62 106 ASP A C 1
ATOM 792 O O . ASP A 1 106 ? -15.608 -11.459 -13.871 1.00 91.62 106 ASP A O 1
ATOM 796 N N . PRO A 1 107 ? -17.067 -12.128 -12.303 1.00 93.50 107 PRO A N 1
ATOM 797 C CA . PRO A 1 107 ? -17.974 -11.001 -12.518 1.00 93.50 107 PRO A CA 1
ATOM 798 C C . PRO A 1 107 ? -17.381 -9.666 -12.042 1.00 93.50 107 PRO A C 1
ATOM 800 O O . PRO A 1 107 ? -17.831 -8.606 -12.475 1.00 93.50 107 PRO A O 1
ATOM 803 N N . ALA A 1 108 ? -16.392 -9.710 -11.144 1.00 92.25 108 ALA A N 1
ATOM 804 C CA . ALA A 1 108 ? -15.732 -8.535 -10.584 1.00 92.25 108 ALA A CA 1
ATOM 805 C C . ALA A 1 108 ? -14.493 -8.090 -11.385 1.00 92.25 108 ALA A C 1
ATOM 807 O O . ALA A 1 108 ? -13.946 -7.026 -11.093 1.00 92.25 108 ALA A O 1
ATOM 808 N N . LEU A 1 109 ? -14.076 -8.865 -12.394 1.00 90.50 109 LEU A N 1
ATOM 809 C CA . LEU A 1 109 ? -12.895 -8.628 -13.233 1.00 90.50 109 LEU A CA 1
ATOM 810 C C . LEU A 1 109 ? -11.589 -8.488 -12.426 1.00 90.50 109 LEU A C 1
ATOM 812 O O . LEU A 1 109 ? -10.749 -7.639 -12.734 1.00 90.50 109 LEU A O 1
ATOM 816 N N . ILE A 1 110 ? -11.425 -9.299 -11.376 1.00 90.12 110 ILE A N 1
ATOM 817 C CA . ILE A 1 110 ? -10.239 -9.285 -10.500 1.00 90.12 110 ILE A CA 1
ATOM 818 C C . ILE A 1 110 ? -9.183 -10.332 -10.891 1.00 90.12 110 ILE A C 1
ATOM 820 O O . ILE A 1 110 ? -8.046 -10.264 -10.429 1.00 90.12 110 ILE A O 1
ATOM 824 N N . GLY A 1 111 ? -9.528 -11.284 -11.762 1.00 89.94 111 GLY A N 1
ATOM 825 C CA . GLY A 1 111 ? -8.664 -12.327 -12.321 1.00 89.94 111 GLY A CA 1
ATOM 826 C C . GLY A 1 111 ? -8.291 -13.448 -11.347 1.00 89.94 111 GLY A C 1
ATOM 827 O O . GLY A 1 111 ? -8.383 -14.629 -11.691 1.00 89.94 111 GLY A O 1
ATOM 828 N N . ARG A 1 112 ? -7.862 -13.103 -10.129 1.00 90.50 112 ARG A N 1
ATOM 829 C CA . ARG A 1 112 ? -7.408 -14.048 -9.098 1.00 90.50 112 ARG A CA 1
ATOM 830 C C . ARG A 1 112 ? -7.929 -13.653 -7.718 1.00 90.50 112 ARG A C 1
ATOM 832 O O . ARG A 1 112 ? -8.178 -12.473 -7.471 1.00 90.50 112 ARG A O 1
ATOM 839 N N . GLN A 1 113 ? -8.072 -14.642 -6.835 1.00 84.06 113 GLN A N 1
ATOM 840 C CA . GLN A 1 113 ? -8.490 -14.468 -5.438 1.00 84.06 113 GLN A CA 1
ATOM 841 C C . GLN A 1 113 ? -7.672 -15.319 -4.472 1.00 84.06 113 GLN A C 1
ATOM 843 O O . GLN A 1 113 ? -7.261 -16.433 -4.874 1.00 84.06 113 GLN A O 1
#

Secondary structure (DSSP, 8-state):
--S--HHHHHHHHHHHHHHHHHHHHHHHHHHHHHHHHHHHHHHHHHHHHHTT---TT--HHHHHTT----EE-TTT--EE-SS-TTT--HHHHHH-TTT--B-SS-TT---B-